Protein AF-A0A925PVC0-F1 (afdb_monomer)

Solvent-accessible surface area (backbone atoms only — not comparable to full-atom values): 2324 Å² total; per-residue (Å²): 112,71,52,78,49,71,45,72,56,96,91,35,79,78,45,78,52,73,52,67,49,60,68,62,50,37,28,75,72,64,79,36,82,75,133

Structure (mmCIF, N/CA/C/O backbone):
data_AF-A0A925PVC0-F1
#
_entry.id   AF-A0A925PVC0-F1
#
loop_
_atom_site.group_PDB
_atom_site.id
_atom_site.type_symbol
_atom_site.label_atom_id
_atom_site.label_alt_id
_atom_site.label_comp_id
_atom_site.label_asym_id
_atom_site.label_entity_id
_atom_site.label_seq_id
_atom_site.pdbx_PDB_ins_code
_atom_site.Cartn_x
_atom_site.Cartn_y
_atom_site.Cartn_z
_atom_site.occupancy
_atom_site.B_iso_or_equiv
_atom_site.auth_seq_id
_atom_site.auth_comp_id
_atom_site.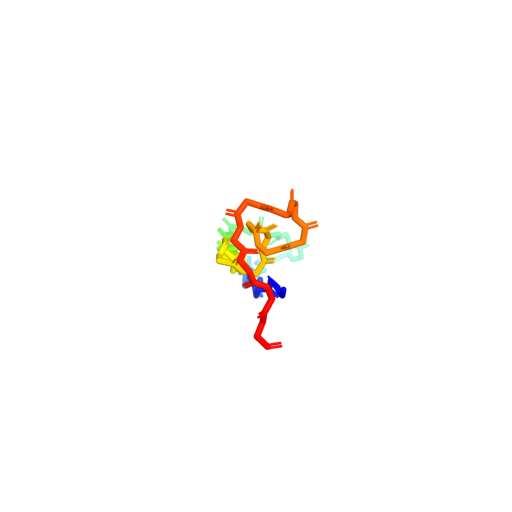auth_asym_id
_atom_site.auth_atom_id
_atom_site.pdbx_PDB_model_num
ATOM 1 N N . GLU A 1 1 ? 1.417 0.700 9.769 1.00 89.19 1 GLU A N 1
ATOM 2 C CA . GLU A 1 1 ? 2.486 0.275 8.841 1.00 89.19 1 GLU A CA 1
ATOM 3 C C . GLU A 1 1 ? 1.936 0.271 7.420 1.00 89.19 1 GLU A C 1
ATOM 5 O O . GLU A 1 1 ? 0.718 0.179 7.255 1.00 89.19 1 GLU A O 1
ATOM 10 N N . ALA A 1 2 ? 2.806 0.366 6.425 1.00 92.44 2 ALA A N 1
ATOM 11 C CA . ALA A 1 2 ? 2.456 0.140 5.031 1.00 92.44 2 ALA A CA 1
ATOM 12 C C . ALA A 1 2 ? 3.663 -0.490 4.334 1.00 92.44 2 ALA A C 1
ATOM 14 O O . ALA A 1 2 ? 4.800 -0.118 4.630 1.00 92.44 2 ALA A O 1
ATOM 15 N N . VAL A 1 3 ? 3.407 -1.446 3.447 1.00 95.75 3 VAL A N 1
ATOM 16 C CA . VAL A 1 3 ? 4.421 -2.023 2.562 1.00 95.75 3 VAL A CA 1
ATOM 17 C C . VAL A 1 3 ? 4.098 -1.576 1.152 1.00 95.75 3 VAL A C 1
ATOM 19 O O . VAL A 1 3 ? 2.942 -1.636 0.727 1.00 95.75 3 VAL A O 1
ATOM 22 N N . ASP A 1 4 ? 5.130 -1.135 0.449 1.00 97.12 4 ASP A N 1
ATOM 23 C CA . ASP A 1 4 ? 5.027 -0.679 -0.924 1.00 97.12 4 ASP A CA 1
ATOM 24 C C . ASP A 1 4 ? 6.038 -1.423 -1.803 1.00 97.12 4 ASP A C 1
ATOM 26 O O . ASP A 1 4 ? 7.187 -1.634 -1.403 1.00 97.12 4 ASP A O 1
ATOM 30 N N . ALA A 1 5 ? 5.593 -1.847 -2.983 1.00 97.62 5 ALA A N 1
ATOM 31 C CA . ALA A 1 5 ? 6.394 -2.510 -3.996 1.00 97.62 5 ALA A CA 1
ATOM 32 C C . ALA A 1 5 ? 6.130 -1.877 -5.365 1.00 97.62 5 ALA A C 1
ATOM 34 O O . ALA A 1 5 ? 4.988 -1.687 -5.785 1.00 97.62 5 ALA A O 1
ATOM 35 N N . MET A 1 6 ? 7.205 -1.579 -6.092 1.00 98.19 6 MET A N 1
ATOM 36 C CA . MET A 1 6 ? 7.147 -0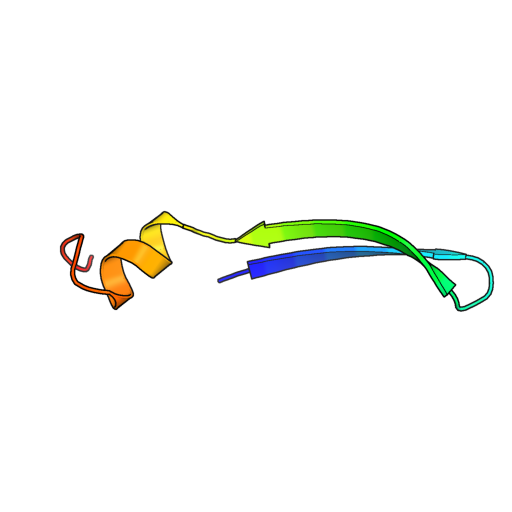.905 -7.388 1.00 98.19 6 MET A CA 1
ATOM 37 C C . MET A 1 6 ? 8.051 -1.612 -8.395 1.00 98.19 6 MET A C 1
ATOM 39 O O . MET A 1 6 ? 9.189 -1.956 -8.070 1.00 98.19 6 MET A O 1
ATOM 43 N N . ARG A 1 7 ? 7.583 -1.771 -9.640 1.00 98.31 7 ARG A N 1
ATOM 44 C CA . ARG A 1 7 ? 8.437 -2.194 -10.762 1.00 98.31 7 ARG A CA 1
ATOM 45 C C . ARG A 1 7 ? 8.910 -0.976 -11.542 1.00 98.31 7 ARG A C 1
ATOM 47 O O . ARG A 1 7 ? 8.091 -0.266 -12.130 1.00 98.31 7 ARG A O 1
ATOM 54 N N . VAL A 1 8 ? 10.225 -0.777 -11.615 1.00 98.31 8 VAL A N 1
ATOM 55 C CA . VAL A 1 8 ? 10.840 0.311 -12.390 1.00 98.31 8 VAL A CA 1
ATOM 56 C C .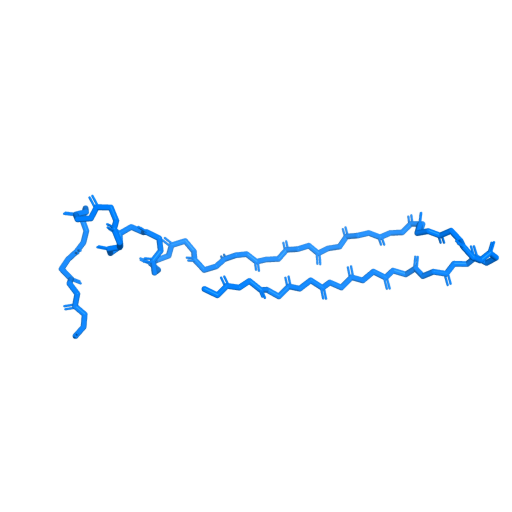 VAL A 1 8 ? 11.438 -0.232 -13.689 1.00 98.31 8 VAL A C 1
ATOM 58 O O . VAL A 1 8 ? 12.244 -1.157 -13.654 1.00 98.31 8 VAL A O 1
ATOM 61 N N . VAL A 1 9 ? 11.056 0.353 -14.826 1.00 98.56 9 VAL A N 1
ATOM 62 C CA . VAL A 1 9 ? 11.607 0.065 -16.162 1.00 98.56 9 VAL A CA 1
ATOM 63 C C . VAL A 1 9 ? 11.969 1.400 -16.813 1.00 98.56 9 VAL A C 1
ATOM 65 O O . VAL A 1 9 ? 11.164 2.330 -16.795 1.00 98.56 9 VAL A O 1
ATOM 68 N N . ASP A 1 10 ? 13.198 1.525 -17.319 1.00 98.25 10 ASP A N 1
ATOM 69 C CA . ASP A 1 10 ? 13.738 2.755 -17.926 1.00 98.25 10 ASP A CA 1
ATOM 70 C C . ASP A 1 10 ? 13.558 4.013 -17.056 1.00 98.25 10 ASP A C 1
ATOM 72 O O . ASP A 1 10 ? 13.173 5.087 -17.522 1.00 98.25 10 ASP A O 1
ATOM 76 N N . GLY A 1 11 ? 13.793 3.865 -15.748 1.00 98.12 11 GLY A N 1
ATOM 77 C CA . GLY A 1 11 ? 13.667 4.949 -14.770 1.00 98.12 11 GLY A CA 1
ATOM 78 C C . GLY A 1 11 ? 12.227 5.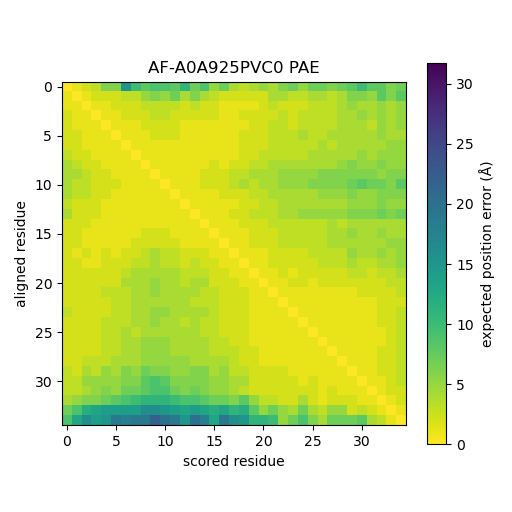362 -14.445 1.00 98.12 11 GLY A C 1
ATOM 79 O O . GLY A 1 11 ? 12.033 6.337 -13.723 1.00 98.12 11 GLY A O 1
ATOM 80 N N . ARG A 1 12 ? 11.211 4.641 -14.943 1.00 98.00 12 ARG A N 1
ATOM 81 C CA . ARG A 1 12 ? 9.790 4.909 -14.670 1.00 98.00 12 ARG A CA 1
ATOM 82 C C . ARG A 1 12 ? 9.143 3.778 -13.884 1.00 98.00 12 ARG A C 1
ATOM 84 O O . ARG A 1 12 ? 9.390 2.608 -14.161 1.00 98.00 12 ARG A O 1
ATOM 91 N N . ILE A 1 13 ? 8.263 4.123 -12.946 1.00 98.12 13 ILE A N 1
ATOM 92 C CA . ILE A 1 13 ? 7.396 3.147 -12.277 1.00 98.12 13 ILE A CA 1
ATOM 93 C C . ILE A 1 13 ? 6.344 2.694 -13.287 1.00 98.12 13 ILE A C 1
ATOM 95 O O . ILE A 1 13 ? 5.602 3.505 -13.833 1.00 98.12 13 ILE A O 1
ATOM 99 N N . THR A 1 14 ? 6.309 1.396 -13.550 1.00 98.25 14 THR A N 1
ATOM 100 C CA . THR A 1 14 ? 5.370 0.782 -14.498 1.00 98.25 14 THR A CA 1
ATOM 101 C C . THR A 1 14 ? 4.297 -0.039 -13.800 1.00 98.25 14 THR A C 1
ATOM 103 O O . THR A 1 14 ? 3.232 -0.248 -14.370 1.00 98.25 14 THR A O 1
ATOM 106 N N . GLU A 1 15 ? 4.560 -0.466 -12.565 1.00 98.31 15 GLU A N 1
ATOM 107 C CA . GLU A 1 15 ? 3.611 -1.157 -11.698 1.00 98.31 15 GLU A CA 1
ATOM 108 C C . GLU A 1 15 ? 3.824 -0.712 -10.257 1.00 98.31 15 GLU A C 1
ATOM 110 O O . GLU A 1 15 ? 4.946 -0.386 -9.855 1.00 98.31 15 GLU A O 1
ATOM 115 N N . HIS A 1 16 ? 2.740 -0.724 -9.491 1.00 97.88 16 HIS A N 1
ATOM 116 C CA . HIS A 1 16 ? 2.702 -0.309 -8.099 1.00 97.88 16 HIS A CA 1
ATOM 117 C C . HIS A 1 16 ? 1.721 -1.195 -7.339 1.00 97.88 16 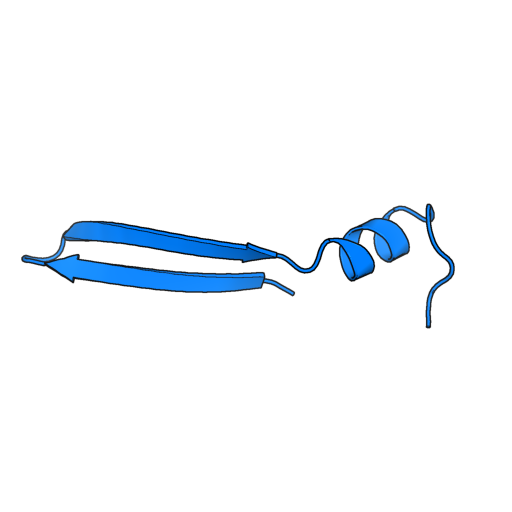HIS A C 1
ATOM 119 O O . HIS A 1 16 ? 0.570 -1.345 -7.753 1.00 97.88 16 HIS A O 1
ATOM 125 N N . TRP A 1 17 ? 2.175 -1.767 -6.230 1.00 97.75 17 TRP A N 1
ATOM 126 C CA . TRP A 1 17 ? 1.343 -2.524 -5.308 1.00 97.75 17 TRP A CA 1
ATOM 127 C C . TRP A 1 17 ? 1.646 -2.079 -3.886 1.00 97.75 17 TRP A C 1
ATOM 129 O O . TRP A 1 17 ? 2.722 -2.339 -3.352 1.00 97.75 17 TRP A O 1
ATOM 139 N N . GLY A 1 18 ? 0.658 -1.440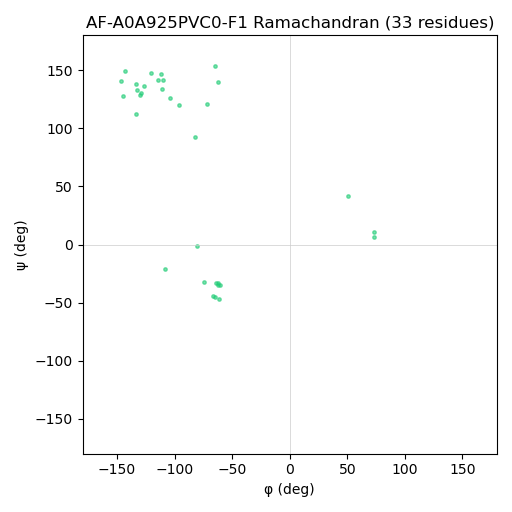 -3.270 1.00 96.38 18 GLY A N 1
ATOM 140 C CA . GLY A 1 18 ? 0.696 -1.062 -1.867 1.00 96.38 18 GLY A CA 1
ATOM 141 C C . GLY A 1 18 ? -0.290 -1.887 -1.051 1.00 96.38 18 GLY A C 1
ATOM 142 O O . GLY A 1 18 ? -1.414 -2.139 -1.489 1.00 96.38 18 GLY A O 1
ATOM 143 N N . VAL A 1 19 ? 0.111 -2.262 0.162 1.00 96.25 19 VAL A N 1
ATOM 144 C CA . VAL A 1 19 ? -0.793 -2.824 1.170 1.00 96.25 19 VAL A C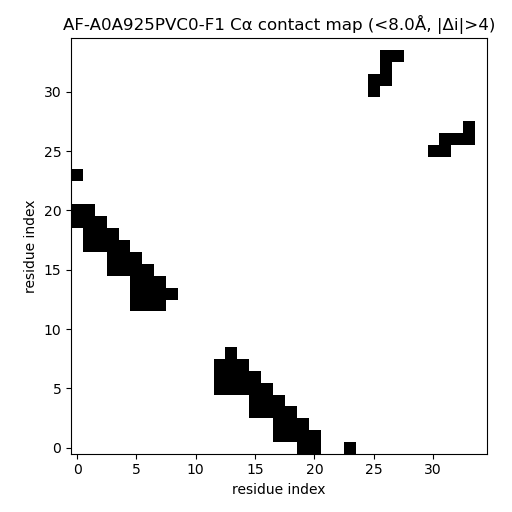A 1
ATOM 145 C C . VAL A 1 19 ? -0.604 -2.069 2.478 1.00 96.25 19 V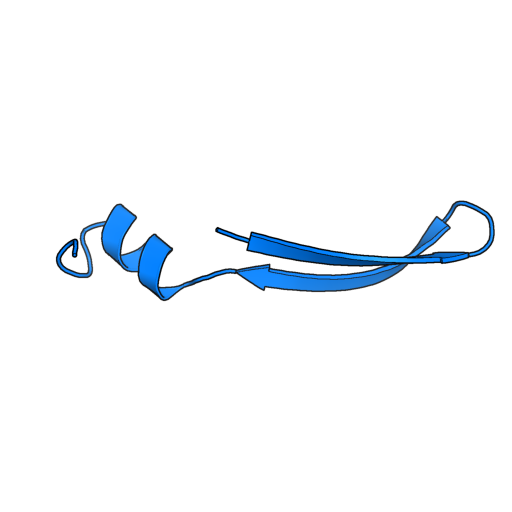AL A C 1
ATOM 147 O O . VAL A 1 19 ? 0.514 -1.888 2.965 1.00 96.25 19 VAL A O 1
ATOM 150 N N . ALA A 1 20 ? -1.719 -1.639 3.062 1.00 95.81 20 ALA A N 1
ATOM 151 C CA . ALA A 1 20 ? -1.751 -0.979 4.357 1.00 95.81 20 ALA A CA 1
ATOM 152 C C . ALA A 1 20 ? -2.427 -1.868 5.403 1.00 95.81 20 ALA A C 1
ATOM 154 O O . ALA A 1 20 ? -3.378 -2.596 5.111 1.00 95.81 20 ALA A O 1
ATOM 155 N N . ASN A 1 21 ? -1.968 -1.765 6.649 1.00 95.56 21 ASN A N 1
ATOM 156 C CA . ASN A 1 21 ? -2.591 -2.463 7.766 1.00 95.56 21 ASN A CA 1
ATOM 157 C C . ASN A 1 21 ? -3.804 -1.678 8.284 1.00 95.56 21 ASN A C 1
ATOM 159 O O . ASN A 1 21 ? -3.684 -0.803 9.146 1.00 95.56 21 ASN A O 1
ATOM 163 N N . LEU A 1 22 ? -4.982 -2.007 7.749 1.00 95.31 22 LEU A N 1
ATOM 164 C CA . LEU A 1 22 ? -6.246 -1.374 8.129 1.00 95.31 22 LEU A CA 1
ATOM 165 C C . LEU A 1 22 ? -6.575 -1.557 9.618 1.00 95.31 22 LEU A C 1
ATOM 167 O O . LEU A 1 22 ? -7.113 -0.646 10.242 1.00 95.31 22 LEU A O 1
ATOM 171 N N . TYR A 1 23 ? -6.228 -2.704 10.205 1.00 95.44 23 TYR A N 1
ATOM 172 C CA . TYR A 1 23 ? -6.503 -2.980 11.614 1.00 95.44 23 TYR A CA 1
ATOM 173 C C . TYR A 1 23 ? -5.796 -1.972 12.528 1.00 95.44 23 TYR A C 1
ATOM 175 O O . TYR A 1 23 ? -6.430 -1.363 13.390 1.00 95.44 23 TYR A O 1
ATOM 183 N N . SER A 1 24 ? -4.508 -1.716 12.287 1.00 94.62 24 SER A N 1
ATOM 184 C CA . SER A 1 24 ? -3.761 -0.703 13.038 1.00 94.62 24 SER A CA 1
ATOM 185 C C . SER A 1 24 ? -4.331 0.706 12.856 1.00 94.62 24 SER A C 1
ATOM 187 O O . SER A 1 24 ? -4.334 1.483 13.807 1.00 94.62 24 SER A O 1
ATOM 189 N N . VAL A 1 25 ? -4.845 1.043 11.667 1.00 95.88 25 VAL A N 1
ATOM 190 C CA . VAL A 1 25 ? -5.505 2.340 11.430 1.00 95.88 25 VAL A CA 1
ATOM 191 C C . VAL A 1 25 ? -6.782 2.461 12.263 1.00 95.88 25 VAL A C 1
ATOM 193 O O . VAL A 1 25 ? -6.992 3.478 12.916 1.00 95.88 25 VAL A O 1
ATOM 196 N N . MET A 1 26 ? -7.613 1.419 12.308 1.00 97.62 26 MET A N 1
ATOM 197 C CA . MET A 1 26 ? -8.836 1.427 13.119 1.00 97.62 26 MET A CA 1
ATOM 198 C C . MET A 1 26 ? -8.546 1.576 14.620 1.00 97.62 26 MET A C 1
ATOM 200 O O . MET A 1 26 ? -9.311 2.235 15.322 1.00 97.62 26 MET A O 1
ATOM 204 N N . GLN A 1 27 ? -7.427 1.028 15.109 1.00 97.12 27 GLN A N 1
ATOM 205 C CA . GLN A 1 27 ? -6.971 1.265 16.483 1.00 97.12 27 GLN A CA 1
ATOM 206 C C . GLN A 1 27 ? -6.562 2.728 16.714 1.00 97.12 27 GLN A C 1
ATOM 208 O O . GLN A 1 27 ? -6.955 3.322 17.713 1.00 97.12 27 GLN A O 1
ATOM 213 N N . GLN A 1 28 ? -5.821 3.341 15.784 1.00 95.25 28 GLN A N 1
ATOM 214 C CA . GLN A 1 28 ? -5.406 4.751 15.891 1.00 95.25 28 GLN A CA 1
ATOM 215 C C . GLN A 1 28 ? -6.591 5.721 15.874 1.00 95.25 28 GLN A C 1
ATOM 217 O O . GLN A 1 28 ? -6.556 6.752 16.538 1.00 95.25 28 GLN A O 1
ATOM 222 N N . LEU A 1 29 ? -7.649 5.378 15.138 1.00 96.81 29 LEU A N 1
ATOM 223 C CA . LEU A 1 29 ? -8.890 6.152 15.090 1.00 96.81 29 LEU A CA 1
ATOM 224 C C . LEU A 1 29 ? -9.817 5.888 16.289 1.00 96.81 29 LEU A C 1
ATOM 226 O O . LEU A 1 29 ? -10.891 6.479 16.364 1.00 96.81 29 LEU A O 1
ATOM 230 N N . GLY A 1 30 ? -9.435 4.999 17.212 1.00 96.94 30 GLY A N 1
ATOM 231 C CA . GLY A 1 30 ? -10.226 4.665 18.399 1.00 96.94 30 GLY A CA 1
ATOM 232 C C . GLY A 1 30 ? -11.469 3.815 18.121 1.00 96.94 30 GLY A C 1
ATOM 233 O O . GLY A 1 30 ? -12.294 3.636 19.011 1.00 96.94 30 GLY A O 1
ATOM 234 N N . VAL A 1 31 ? -11.613 3.274 16.906 1.00 97.81 31 VAL A N 1
ATOM 235 C CA . VAL A 1 31 ? -12.719 2.372 16.538 1.00 97.81 31 VAL A CA 1
ATOM 236 C C . VAL A 1 31 ? -12.517 0.987 17.160 1.00 97.81 31 VAL A C 1
ATOM 238 O O . VAL A 1 31 ? -13.482 0.309 1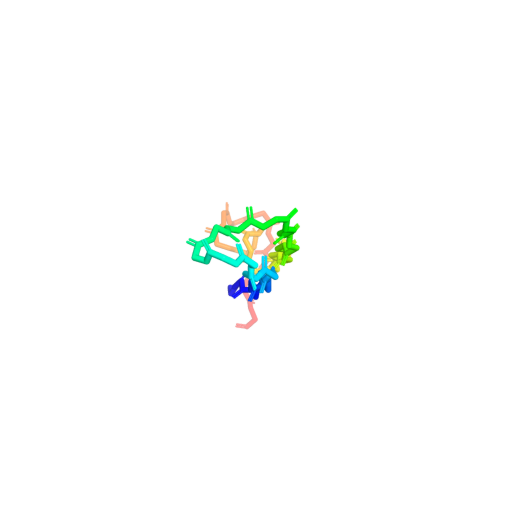7.506 1.00 97.81 31 VAL A O 1
ATOM 241 N N . LEU A 1 32 ? -11.257 0.569 17.317 1.00 97.25 32 LEU A N 1
ATOM 242 C CA . LEU A 1 32 ? -10.861 -0.676 17.973 1.00 97.25 32 LEU A CA 1
ATOM 243 C C . LEU A 1 32 ? -9.953 -0.379 19.169 1.00 97.25 32 LEU A C 1
ATOM 245 O O . LEU A 1 32 ? -9.154 0.555 19.129 1.00 97.25 32 LEU A O 1
ATOM 249 N N . ALA A 1 33 ? -10.038 -1.204 20.215 1.00 93.69 33 ALA A N 1
ATOM 250 C CA . ALA A 1 33 ? -9.154 -1.078 21.369 1.00 93.69 33 ALA A CA 1
ATOM 251 C C . ALA A 1 33 ? -7.679 -1.306 20.964 1.00 93.69 33 ALA A C 1
ATOM 253 O O . ALA A 1 33 ? -7.396 -2.198 20.148 1.00 93.69 33 ALA A O 1
ATOM 254 N N . PRO A 1 34 ? -6.730 -0.523 21.511 1.00 84.44 34 PRO A N 1
ATOM 255 C CA . PRO A 1 34 ? -5.308 -0.758 21.296 1.00 84.44 34 PRO A CA 1
ATOM 256 C C . PRO A 1 34 ? -4.882 -2.099 21.910 1.00 84.44 34 PRO A C 1
ATOM 258 O O . PRO A 1 34 ? -5.526 -2.605 22.830 1.00 84.44 34 PRO A O 1
ATOM 261 N N . LYS A 1 35 ? -3.824 -2.687 21.345 1.00 76.44 35 LYS A N 1
ATOM 262 C CA . LYS A 1 35 ? -3.198 -3.900 21.885 1.00 76.44 35 LYS A CA 1
ATOM 263 C C . LYS A 1 35 ? -2.415 -3.598 23.156 1.00 76.44 35 LYS A C 1
ATOM 265 O O . LYS A 1 35 ? -1.834 -2.493 23.216 1.00 76.44 35 LYS A O 1
#

Foldseek 3Di:
DKDKDFDDDPNDTPDIDIDDDVVVVCCVVVVDPDD

Nearest PDB structures (foldseek):
  2gey-assembly3_A  TM=7.853E-01  e=2.687E-01  Streptomyces galilaeus
  2xbz-assembly1_B-2  TM=8.143E-01  e=4.054E+00  Pseudomonas aeruginosa
  6tmk-assembly1_e2  TM=4.725E-01  e=5.355E+00  Toxoplasma gondii GT1

Radius of gyration: 14.9 Å; Cα contacts (8 Å, |Δi|>4): 36; chains: 1; bounding box: 26×10×40 Å

Secondary structure (DSSP, 8-state):
-EEEEEEEETTEEEEEEEEE-HHHHHHHTTSS---

Sequence (35 aa):
EAVDAMRVVDGRITEHWGVANLYSVMQQLGVLAPK

pLDDT: mean 95.68, std 4.32, range [76.44, 98.56]

Mean predicted aligned error: 3.26 Å